Prote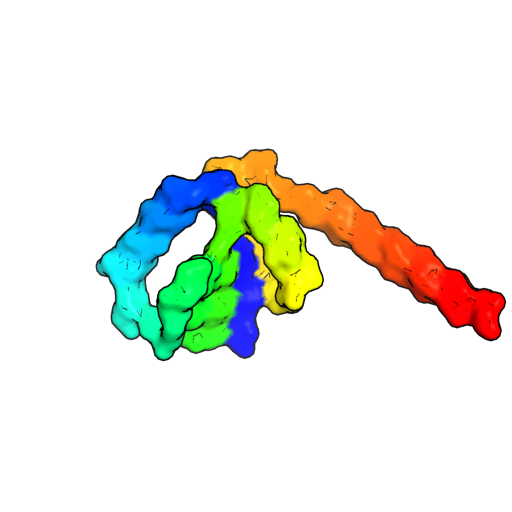in AF-A0AAN2ZU43-F1 (afdb_monomer_lite)

Sequence (99 aa):
MKQFLYIFWDLRELNNFVDKVIKTKGDLITKNYSGWCFELGDEVWHLRPSHSANIFARKIKLDGFLFSVKAKNYSIEGGRYENKFNELKANYLNNKIKE

Foldseek 3Di:
DAEEEEEEQDPVRLVVVVVVCCVPPVVQQPDDPPPAWGDGPPYIYGYYYLVVSVVVPVVDDHPYYHYDPNCVVCVDCVVVVVVVVVVVVVVVVVVVVVD

Organism: Listeria monocytogenes (NCBI:txid1639)

pLDDT: mean 71.61, std 14.1, range [39.84, 89.0]

Structure (mmCIF, N/CA/C/O backbone):
data_AF-A0AAN2ZU43-F1
#
_entry.id   AF-A0AAN2ZU43-F1
#
loop_
_atom_site.group_PDB
_atom_site.id
_atom_site.type_symbol
_atom_site.label_atom_id
_atom_site.label_alt_id
_atom_site.label_comp_id
_atom_site.label_asym_id
_atom_site.label_entity_id
_atom_site.label_seq_id
_atom_site.pdbx_PDB_ins_code
_atom_site.Cartn_x
_atom_site.Cartn_y
_atom_site.Cartn_z
_atom_site.occupancy
_atom_site.B_iso_or_equiv
_atom_site.auth_seq_id
_atom_site.auth_comp_id
_atom_site.auth_asym_id
_atom_site.auth_atom_id
_atom_site.pdbx_PDB_model_num
ATOM 1 N N . MET A 1 1 ? -9.625 -11.185 5.689 1.00 79.31 1 MET A N 1
ATOM 2 C CA . MET A 1 1 ? -9.034 -9.837 5.687 1.00 79.31 1 MET A CA 1
ATOM 3 C C . MET A 1 1 ? -8.250 -9.693 4.396 1.00 79.31 1 MET A C 1
ATOM 5 O O . MET A 1 1 ? -7.333 -10.485 4.186 1.00 79.31 1 MET A O 1
ATOM 9 N N . LYS A 1 2 ? -8.701 -8.816 3.494 1.00 85.12 2 LYS A N 1
ATOM 10 C CA . LYS A 1 2 ? -8.120 -8.674 2.149 1.00 85.12 2 LYS A CA 1
ATOM 11 C C . LYS A 1 2 ? -6.788 -7.939 2.226 1.00 85.12 2 LYS A C 1
ATOM 13 O O . LYS A 1 2 ? -6.642 -7.035 3.040 1.00 85.12 2 LYS A O 1
ATOM 18 N N . GLN A 1 3 ? -5.827 -8.308 1.391 1.00 84.69 3 GLN A N 1
ATOM 19 C CA . GLN A 1 3 ? -4.491 -7.727 1.371 1.00 84.69 3 GLN A CA 1
ATOM 20 C C . GLN A 1 3 ? -4.203 -7.061 0.033 1.00 84.69 3 GLN A C 1
ATOM 22 O O . GLN A 1 3 ? -4.161 -7.712 -1.010 1.00 84.69 3 GLN A O 1
ATOM 27 N N . PHE A 1 4 ? -3.925 -5.766 0.073 1.00 84.19 4 PHE A N 1
ATOM 28 C CA . PHE A 1 4 ? -3.586 -4.978 -1.100 1.00 84.19 4 PHE A CA 1
ATOM 29 C C . PHE A 1 4 ? -2.162 -4.451 -0.999 1.00 84.19 4 PHE A C 1
ATOM 31 O O . PHE A 1 4 ? -1.703 -4.070 0.077 1.00 84.19 4 PHE A O 1
ATOM 38 N N . LEU A 1 5 ? -1.465 -4.399 -2.131 1.00 85.94 5 LEU A N 1
ATOM 39 C CA . LEU A 1 5 ? -0.176 -3.722 -2.242 1.00 85.94 5 LEU A CA 1
ATOM 40 C C . LEU A 1 5 ? -0.350 -2.407 -3.002 1.00 85.94 5 LEU A C 1
ATOM 42 O O . LEU A 1 5 ? -0.607 -2.410 -4.204 1.00 85.94 5 LEU A O 1
ATOM 46 N N . TYR A 1 6 ? -0.170 -1.292 -2.302 1.00 87.12 6 TYR A N 1
ATOM 47 C CA . TYR A 1 6 ? -0.067 0.040 -2.879 1.00 87.12 6 TYR A CA 1
ATOM 48 C C . TYR A 1 6 ? 1.375 0.358 -3.257 1.00 87.12 6 TYR A C 1
ATOM 50 O O . TYR A 1 6 ? 2.285 0.301 -2.427 1.00 87.12 6 TYR A O 1
ATOM 58 N N . ILE A 1 7 ? 1.573 0.729 -4.515 1.00 86.00 7 ILE A N 1
ATOM 59 C CA . ILE A 1 7 ? 2.888 0.886 -5.121 1.00 86.00 7 ILE A CA 1
ATOM 60 C C . ILE A 1 7 ? 3.080 2.341 -5.505 1.00 86.00 7 ILE A C 1
ATOM 62 O O . ILE A 1 7 ? 2.294 2.906 -6.266 1.00 86.00 7 ILE A O 1
ATOM 66 N N . PHE A 1 8 ? 4.150 2.924 -4.989 1.00 85.88 8 PHE A N 1
ATOM 67 C CA . PHE A 1 8 ? 4.520 4.317 -5.195 1.00 85.88 8 PHE A CA 1
ATOM 68 C C . PHE A 1 8 ? 5.770 4.407 -6.056 1.00 85.88 8 PHE A C 1
ATOM 70 O O . PHE A 1 8 ? 6.567 3.473 -6.119 1.00 85.88 8 PHE A O 1
ATOM 77 N N . TRP A 1 9 ? 5.963 5.535 -6.723 1.00 83.31 9 TRP A N 1
ATOM 78 C CA . TRP A 1 9 ? 7.159 5.789 -7.510 1.00 83.31 9 TRP A CA 1
ATOM 79 C C . TRP A 1 9 ? 8.412 5.743 -6.631 1.00 83.31 9 TRP A C 1
ATOM 81 O O . TRP A 1 9 ? 9.322 4.945 -6.865 1.00 83.31 9 TRP A O 1
ATOM 91 N N . ASP A 1 10 ? 8.407 6.561 -5.579 1.00 83.62 10 ASP A N 1
ATOM 92 C CA . ASP A 1 10 ? 9.496 6.748 -4.632 1.00 83.62 10 ASP A CA 1
ATOM 93 C C . ASP A 1 10 ? 8.971 6.908 -3.193 1.00 83.62 10 ASP A C 1
ATOM 95 O O . ASP A 1 10 ? 7.767 6.884 -2.920 1.00 83.62 10 ASP A O 1
ATOM 99 N N . LEU A 1 11 ? 9.907 7.066 -2.255 1.00 85.12 11 LEU A N 1
ATOM 100 C CA . LEU A 1 11 ? 9.614 7.313 -0.843 1.00 85.12 11 LEU A CA 1
ATOM 101 C C . LEU A 1 11 ? 8.863 8.628 -0.609 1.00 85.12 11 LEU A C 1
ATOM 103 O O . LEU A 1 11 ? 8.059 8.713 0.313 1.00 85.12 11 LEU A O 1
ATOM 107 N N . ARG A 1 12 ? 9.107 9.655 -1.430 1.00 88.62 12 ARG A N 1
ATOM 108 C CA . ARG A 1 12 ? 8.454 10.959 -1.278 1.00 88.62 12 ARG A CA 1
ATOM 109 C C . ARG A 1 12 ? 6.963 10.843 -1.581 1.00 88.62 12 ARG A C 1
ATOM 111 O O . ARG A 1 12 ? 6.147 11.363 -0.827 1.00 88.62 12 ARG A O 1
ATOM 118 N N . GLU A 1 13 ? 6.599 10.158 -2.658 1.00 87.38 13 GLU A N 1
ATOM 119 C CA . GLU A 1 13 ? 5.205 9.918 -3.022 1.00 87.38 13 GLU A CA 1
ATOM 120 C C . GLU A 1 13 ? 4.497 9.033 -1.990 1.00 87.38 13 GLU A C 1
ATOM 122 O O . GLU A 1 13 ? 3.366 9.342 -1.613 1.00 87.38 13 GLU A O 1
ATOM 127 N N . LEU A 1 14 ? 5.177 7.997 -1.484 1.00 87.38 14 LEU A N 1
ATOM 128 C CA . LEU A 1 14 ? 4.667 7.162 -0.394 1.00 87.38 14 LEU A CA 1
ATOM 129 C C . LEU A 1 14 ? 4.369 8.000 0.854 1.00 87.38 14 LEU A C 1
ATOM 131 O O . LEU A 1 14 ? 3.257 7.940 1.371 1.00 87.38 14 LEU A O 1
ATOM 135 N N . ASN A 1 15 ? 5.327 8.810 1.313 1.00 86.31 15 ASN A N 1
ATOM 136 C CA . ASN A 1 15 ? 5.168 9.628 2.518 1.00 86.31 15 ASN A CA 1
ATOM 137 C C . ASN A 1 15 ? 4.030 10.647 2.364 1.00 86.31 15 ASN A C 1
ATOM 139 O O . ASN A 1 15 ? 3.182 10.757 3.243 1.00 86.31 15 ASN A O 1
ATOM 143 N N . ASN A 1 16 ? 3.937 11.317 1.211 1.00 89.00 16 ASN A N 1
ATOM 144 C CA . ASN A 1 16 ? 2.840 12.247 0.931 1.00 89.00 16 ASN A CA 1
ATOM 145 C C . ASN A 1 16 ? 1.467 11.554 0.955 1.00 89.00 16 ASN A C 1
ATOM 147 O O . ASN A 1 16 ? 0.478 12.135 1.408 1.00 89.00 16 ASN A O 1
ATOM 151 N N . PHE A 1 17 ? 1.385 10.321 0.445 1.00 87.75 17 PHE A N 1
ATOM 152 C CA . PHE A 1 17 ? 0.159 9.532 0.503 1.00 87.75 17 PHE A CA 1
ATOM 153 C C . PHE A 1 17 ? -0.188 9.139 1.939 1.00 87.75 17 PHE A C 1
ATOM 155 O O . PHE A 1 17 ? -1.335 9.313 2.344 1.00 87.75 17 PHE A O 1
ATOM 162 N N . VAL A 1 18 ? 0.792 8.659 2.708 1.00 85.38 18 VAL A N 1
ATOM 163 C CA . VAL A 1 18 ? 0.635 8.321 4.129 1.00 85.38 18 VAL A CA 1
ATOM 164 C C . VAL A 1 18 ? 0.102 9.518 4.912 1.00 85.38 18 VAL A C 1
ATOM 166 O O . VAL A 1 18 ? -0.930 9.393 5.568 1.00 85.38 18 VAL A O 1
ATOM 169 N N . ASP A 1 19 ? 0.719 10.691 4.762 1.00 86.25 19 ASP A N 1
ATOM 170 C CA . ASP A 1 19 ? 0.275 11.926 5.413 1.00 86.25 19 ASP A CA 1
ATOM 171 C C . ASP A 1 19 ? -1.174 12.268 5.057 1.00 86.25 19 ASP A C 1
ATOM 173 O O . ASP A 1 19 ? -1.964 12.661 5.918 1.00 86.25 19 ASP A O 1
ATOM 177 N N . LYS A 1 20 ? -1.553 12.109 3.783 1.00 86.69 20 LYS A N 1
ATOM 178 C CA . LYS A 1 20 ? -2.924 12.354 3.327 1.00 86.69 20 LYS A CA 1
ATOM 179 C C . LYS A 1 20 ? -3.909 11.356 3.933 1.00 86.69 20 LYS A C 1
ATOM 181 O O . LYS A 1 20 ? -4.987 11.770 4.357 1.00 86.69 20 LYS A O 1
ATOM 186 N N . VAL A 1 21 ? -3.570 10.067 3.973 1.00 84.25 21 VAL A N 1
ATOM 187 C CA . VAL A 1 21 ? -4.421 9.026 4.570 1.00 84.25 21 VAL A CA 1
ATOM 188 C C . VAL A 1 21 ? -4.608 9.287 6.058 1.00 84.25 21 VAL A C 1
ATOM 190 O O . VAL A 1 21 ? -5.746 9.311 6.507 1.00 84.25 21 VAL A O 1
ATOM 193 N N . ILE A 1 22 ? -3.541 9.585 6.800 1.00 82.56 22 ILE A N 1
ATOM 194 C CA . ILE A 1 22 ? -3.627 9.901 8.233 1.00 82.56 22 ILE A CA 1
ATOM 195 C C . ILE A 1 22 ? -4.529 11.120 8.465 1.00 82.56 22 ILE A C 1
ATOM 197 O O . ILE A 1 22 ? -5.429 11.069 9.297 1.00 82.56 22 ILE A O 1
ATOM 201 N N . LYS A 1 23 ? -4.359 12.194 7.685 1.00 86.12 23 LYS A N 1
ATOM 202 C CA . LYS A 1 23 ? -5.172 13.416 7.824 1.00 86.12 23 LYS A CA 1
ATOM 203 C C . LYS A 1 23 ? -6.650 13.232 7.475 1.00 86.12 23 LYS A C 1
ATOM 205 O O . LYS A 1 23 ? -7.471 13.994 7.965 1.00 86.12 23 LYS A O 1
ATOM 210 N N . THR A 1 24 ? -6.988 12.292 6.591 1.00 85.62 24 THR A N 1
ATOM 211 C CA . THR A 1 24 ? -8.361 12.145 6.059 1.00 85.62 24 THR A CA 1
ATOM 212 C C . THR A 1 24 ? -9.110 10.927 6.583 1.00 85.62 24 THR A C 1
ATOM 214 O O . THR A 1 24 ? -10.336 10.908 6.547 1.00 85.62 24 THR A O 1
ATOM 217 N N . LYS A 1 25 ? -8.388 9.899 7.025 1.00 78.56 25 LYS A N 1
ATOM 218 C CA . LYS A 1 25 ? -8.913 8.590 7.429 1.00 78.56 25 LYS A CA 1
ATOM 219 C C . LYS A 1 25 ? -8.253 8.070 8.709 1.00 78.56 25 LYS A C 1
ATOM 221 O O . LYS A 1 25 ? -8.335 6.876 8.972 1.00 78.56 25 LYS A O 1
ATOM 226 N N . GLY A 1 26 ? -7.586 8.934 9.480 1.00 75.25 26 GLY A N 1
ATOM 227 C CA . GLY A 1 26 ? -6.865 8.550 10.698 1.00 75.25 26 GLY A CA 1
ATOM 228 C C . GLY A 1 26 ? -7.727 7.752 11.677 1.00 75.25 26 GLY A C 1
ATOM 229 O O . GLY A 1 26 ? -7.278 6.727 12.178 1.00 75.25 26 GLY A O 1
ATOM 230 N N . ASP A 1 27 ? -8.991 8.145 11.832 1.00 78.62 27 ASP A N 1
ATOM 231 C CA . ASP A 1 27 ? -9.958 7.490 12.726 1.00 78.62 27 ASP A CA 1
ATOM 232 C C . ASP A 1 27 ? -10.320 6.052 12.307 1.00 78.62 27 ASP A C 1
ATOM 234 O O . ASP A 1 27 ? -10.864 5.289 13.102 1.00 78.62 27 ASP A O 1
ATOM 238 N N . LEU A 1 28 ? -10.027 5.665 11.059 1.00 75.50 28 LEU A N 1
ATOM 239 C CA . LEU A 1 28 ? -10.300 4.331 10.512 1.00 75.50 28 LEU A CA 1
ATOM 240 C C . LEU A 1 28 ? -9.095 3.384 10.603 1.00 75.50 28 LEU A C 1
ATOM 242 O O . LEU A 1 28 ? -9.220 2.216 10.236 1.00 75.50 28 LEU A O 1
ATOM 246 N N . ILE A 1 29 ? -7.928 3.867 11.044 1.00 76.25 29 ILE A N 1
ATOM 247 C CA . ILE A 1 29 ? -6.713 3.053 11.161 1.00 76.25 29 ILE A CA 1
ATOM 248 C C . ILE A 1 29 ? -6.814 2.222 12.442 1.00 76.25 29 ILE A C 1
ATOM 250 O O . ILE A 1 29 ? -6.663 2.734 13.549 1.00 76.25 29 ILE A O 1
ATOM 254 N N . THR A 1 30 ? -7.081 0.925 12.291 1.00 63.97 30 THR A N 1
ATOM 255 C CA . THR A 1 30 ? -7.435 0.031 13.406 1.00 63.97 30 THR A CA 1
ATOM 256 C C . THR A 1 30 ? -6.227 -0.593 14.099 1.00 63.97 30 THR A C 1
ATOM 258 O O . THR A 1 30 ? -6.345 -1.033 15.245 1.00 63.97 30 THR A O 1
ATOM 261 N N . LYS A 1 31 ? -5.053 -0.636 13.449 1.00 64.19 31 LYS A N 1
ATOM 262 C CA . LYS A 1 31 ? -3.832 -1.178 14.060 1.00 64.19 31 LYS A CA 1
ATOM 263 C C . LYS A 1 3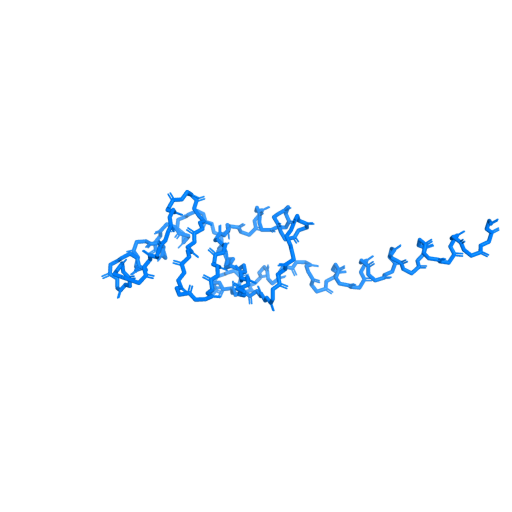1 ? -2.536 -0.757 13.365 1.00 64.19 31 LYS A C 1
ATOM 265 O O . LYS A 1 31 ? -2.491 -0.519 12.163 1.00 64.19 31 LYS A O 1
ATOM 270 N N . ASN A 1 32 ? -1.491 -0.725 14.194 1.00 55.38 32 ASN A N 1
ATOM 271 C CA . ASN A 1 32 ? -0.053 -0.683 13.918 1.00 55.38 32 ASN A CA 1
ATOM 272 C C . ASN A 1 32 ? 0.400 0.045 12.638 1.00 55.38 32 ASN A C 1
ATOM 274 O O . ASN A 1 32 ? 0.570 -0.540 11.570 1.00 55.38 32 ASN A O 1
ATOM 278 N N . TYR A 1 33 ? 0.763 1.315 12.815 1.00 61.16 33 TYR A N 1
ATOM 279 C CA . TYR A 1 33 ? 1.602 2.083 11.900 1.00 61.16 33 TYR A CA 1
ATOM 280 C C . TYR A 1 33 ? 3.065 1.601 11.986 1.00 61.16 33 TYR A C 1
ATOM 282 O O . TYR A 1 33 ? 3.952 2.308 12.458 1.00 61.16 33 TYR A O 1
ATOM 290 N N . SER A 1 34 ? 3.350 0.366 11.568 1.00 57.53 34 SER A N 1
ATOM 291 C CA . SER A 1 34 ? 4.736 -0.093 11.426 1.00 57.53 34 SER A CA 1
ATOM 292 C C . SER A 1 34 ? 5.197 0.182 10.003 1.00 57.53 34 SER A C 1
ATOM 294 O O . SER A 1 34 ? 5.077 -0.678 9.131 1.00 57.53 34 SER A O 1
ATOM 296 N N . GLY A 1 35 ? 5.659 1.414 9.771 1.00 59.78 35 GLY A N 1
ATOM 297 C CA . GLY A 1 35 ? 6.448 1.799 8.603 1.00 59.78 35 GLY A CA 1
ATOM 298 C C . GLY A 1 35 ? 5.987 1.146 7.304 1.00 59.78 35 GLY A C 1
ATOM 299 O O . GLY A 1 35 ? 6.732 0.350 6.738 1.00 59.78 35 GLY A O 1
ATOM 300 N N . TRP A 1 36 ? 4.798 1.549 6.832 1.00 74.00 36 TRP A N 1
ATOM 301 C CA . TRP A 1 36 ? 4.247 1.268 5.496 1.00 74.00 36 TRP A CA 1
ATOM 302 C C . TRP A 1 36 ? 3.255 0.084 5.422 1.00 74.00 36 TRP A C 1
ATOM 304 O O . TRP A 1 36 ? 3.247 -0.677 4.450 1.00 74.00 36 TRP A O 1
ATOM 314 N N . CYS A 1 37 ? 2.408 -0.059 6.441 1.00 83.31 37 CYS A N 1
ATOM 315 C CA . CYS A 1 37 ? 1.224 -0.920 6.449 1.00 83.31 37 CYS A CA 1
ATOM 316 C C . CYS A 1 37 ? 0.062 -0.164 7.116 1.00 83.31 37 CYS A C 1
ATOM 318 O O . CYS A 1 37 ? 0.292 0.520 8.115 1.00 83.31 37 CYS A O 1
ATOM 320 N N . PHE A 1 38 ? -1.153 -0.278 6.579 1.00 84.56 38 PHE A N 1
ATOM 321 C CA . PHE A 1 38 ? -2.380 0.186 7.225 1.00 84.56 38 PHE A CA 1
ATOM 322 C C . PHE A 1 38 ? -3.367 -0.968 7.364 1.00 84.56 38 PHE A C 1
ATOM 324 O O . PHE A 1 38 ? -3.694 -1.612 6.371 1.00 84.56 38 PHE A O 1
ATOM 331 N N . GLU A 1 39 ? -3.883 -1.187 8.568 1.00 86.25 39 GLU A N 1
ATOM 332 C CA . GLU A 1 39 ? -5.103 -1.970 8.770 1.00 86.25 39 GLU A CA 1
ATOM 333 C C . GLU A 1 39 ? -6.291 -0.997 8.771 1.00 86.25 39 GLU A C 1
ATOM 335 O O . GLU A 1 39 ? -6.333 -0.059 9.571 1.00 86.25 39 GLU A O 1
ATOM 340 N N . LEU A 1 40 ? -7.214 -1.174 7.824 1.00 79.62 40 LEU A N 1
ATOM 341 C CA . LEU A 1 40 ? -8.387 -0.325 7.607 1.00 79.62 40 LEU A CA 1
ATOM 342 C C . LEU A 1 40 ? -9.627 -1.220 7.545 1.00 79.62 40 LEU A C 1
ATOM 344 O O . LEU A 1 40 ? -9.940 -1.787 6.499 1.00 79.62 40 LEU A O 1
ATOM 348 N N . GLY A 1 41 ? -10.334 -1.369 8.667 1.00 81.31 41 GLY A N 1
ATOM 349 C CA . GLY A 1 41 ? -11.493 -2.265 8.739 1.00 81.31 41 GLY A CA 1
ATOM 350 C C . GLY A 1 41 ? -11.113 -3.728 8.466 1.00 81.31 41 GLY A C 1
ATOM 351 O O . GLY A 1 41 ? -10.392 -4.329 9.259 1.00 81.31 41 GLY A O 1
ATOM 352 N N . ASP A 1 42 ? -11.609 -4.305 7.364 1.00 84.69 42 ASP A N 1
ATOM 353 C CA . ASP A 1 42 ? -11.339 -5.681 6.913 1.00 84.69 42 ASP A CA 1
ATOM 354 C C . ASP A 1 42 ? -10.254 -5.786 5.819 1.00 84.69 42 ASP A C 1
ATOM 356 O O . ASP A 1 42 ? -10.041 -6.866 5.243 1.00 84.69 42 ASP A O 1
ATOM 360 N N . GLU A 1 43 ? -9.539 -4.689 5.562 1.00 86.31 43 GLU A N 1
ATOM 361 C CA . GLU A 1 43 ? -8.455 -4.596 4.587 1.00 86.31 43 GLU A CA 1
ATOM 362 C C . GLU A 1 43 ? -7.100 -4.296 5.241 1.00 86.31 43 GLU A C 1
ATOM 364 O O . 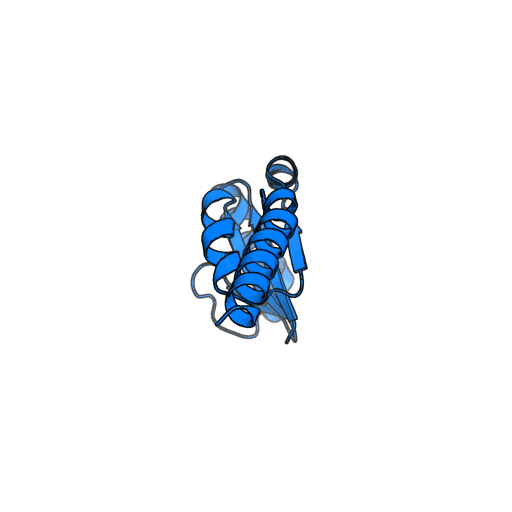GLU A 1 43 ? -6.989 -3.554 6.217 1.00 86.31 43 GLU A O 1
ATOM 369 N N . VAL A 1 44 ? -6.041 -4.843 4.644 1.00 86.69 44 VAL A N 1
ATOM 370 C CA . VAL A 1 44 ? -4.641 -4.547 4.960 1.00 86.69 44 VAL A CA 1
ATOM 371 C C . VAL A 1 44 ? -3.993 -3.955 3.722 1.00 86.69 44 VAL A C 1
ATOM 373 O O . VAL A 1 44 ? -3.921 -4.598 2.672 1.00 86.69 44 VAL A O 1
ATOM 376 N N . TRP A 1 45 ? -3.513 -2.726 3.834 1.00 88.56 45 TRP A N 1
ATOM 377 C CA . TRP A 1 45 ? -2.817 -2.027 2.767 1.00 88.56 45 TRP A CA 1
ATOM 378 C C . TRP A 1 45 ? -1.329 -1.998 3.063 1.00 88.56 45 TRP A C 1
ATOM 380 O O . TRP A 1 45 ? -0.853 -1.262 3.925 1.00 88.56 45 TRP A O 1
ATOM 390 N N . HIS A 1 46 ? -0.572 -2.757 2.290 1.00 87.12 46 HIS A N 1
ATOM 391 C CA . HIS A 1 46 ? 0.878 -2.704 2.294 1.00 87.12 46 HIS A CA 1
ATOM 392 C C . HIS A 1 46 ? 1.330 -1.600 1.352 1.00 87.12 46 HIS A C 1
ATOM 394 O O . HIS A 1 46 ? 0.964 -1.602 0.184 1.00 87.12 46 HIS A O 1
ATOM 400 N N . LEU A 1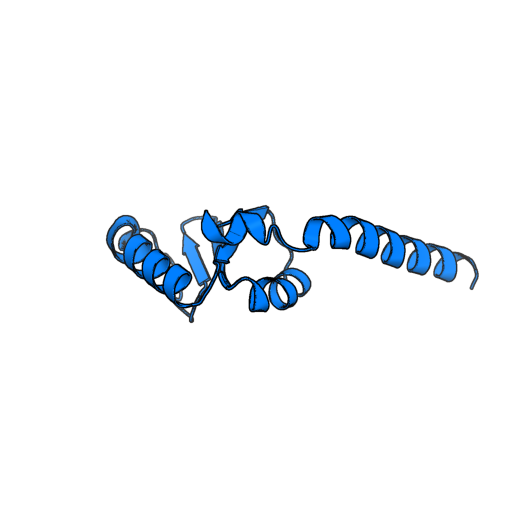 47 ? 2.128 -0.652 1.826 1.00 87.69 47 LEU A N 1
ATOM 401 C CA . LEU A 1 47 ? 2.589 0.480 1.022 1.00 87.69 47 LEU A CA 1
ATOM 402 C C . LEU A 1 47 ? 4.061 0.262 0.676 1.00 87.69 47 LEU A C 1
ATOM 404 O O . LEU A 1 47 ? 4.869 -0.005 1.562 1.00 87.69 47 LEU A O 1
ATOM 408 N N . ARG A 1 48 ? 4.461 0.336 -0.592 1.00 85.62 48 ARG A N 1
ATOM 409 C CA . ARG A 1 48 ? 5.865 0.144 -0.989 1.00 85.62 48 ARG A CA 1
ATOM 410 C C . ARG A 1 48 ? 6.236 1.062 -2.158 1.00 85.62 48 ARG A C 1
ATOM 412 O O . ARG A 1 48 ? 5.435 1.229 -3.071 1.00 85.62 48 ARG A O 1
ATOM 419 N N . PRO A 1 49 ? 7.451 1.628 -2.195 1.00 84.06 49 PRO A N 1
ATOM 420 C CA . PRO A 1 49 ? 7.995 2.196 -3.415 1.00 84.06 49 PRO A CA 1
ATOM 421 C C . PRO A 1 49 ? 8.310 1.073 -4.418 1.00 84.06 49 PRO A C 1
ATOM 423 O O . PRO A 1 49 ? 8.592 -0.065 -4.030 1.00 84.06 49 PRO A O 1
ATOM 426 N N . SER A 1 50 ? 8.285 1.405 -5.704 1.00 78.69 50 SER A N 1
ATOM 427 C CA . SER A 1 50 ? 8.366 0.495 -6.855 1.00 78.69 50 SER A CA 1
ATOM 428 C C . SER A 1 50 ? 9.498 -0.534 -6.750 1.00 78.69 50 SER A C 1
ATOM 430 O O . SER A 1 50 ? 9.262 -1.735 -6.868 1.00 78.69 50 SER A O 1
ATOM 432 N N . HIS A 1 51 ? 10.711 -0.091 -6.420 1.00 73.69 51 HIS A N 1
ATOM 433 C CA . HIS A 1 51 ? 11.888 -0.954 -6.278 1.00 73.69 51 HIS A CA 1
ATOM 434 C C . HIS A 1 51 ? 11.775 -1.980 -5.131 1.00 73.69 51 HIS A C 1
ATOM 436 O O . HIS A 1 51 ? 12.353 -3.062 -5.207 1.00 73.69 51 HIS A O 1
ATOM 442 N N . SER A 1 52 ? 11.012 -1.673 -4.077 1.00 71.88 52 SER A N 1
ATOM 443 C CA . SER A 1 52 ? 10.819 -2.550 -2.911 1.00 71.88 52 SER A CA 1
ATOM 444 C C . SER A 1 52 ? 9.549 -3.407 -3.007 1.00 71.88 52 SER A C 1
ATOM 446 O O . SER A 1 52 ? 9.408 -4.396 -2.283 1.00 71.88 52 SER A O 1
ATOM 448 N N . ALA A 1 53 ? 8.622 -3.057 -3.904 1.00 72.75 53 ALA A N 1
ATOM 449 C CA . ALA A 1 53 ? 7.351 -3.754 -4.085 1.00 72.75 53 ALA A CA 1
ATOM 450 C C . ALA A 1 53 ? 7.540 -5.201 -4.572 1.00 72.75 53 ALA A C 1
ATOM 452 O O . ALA A 1 53 ? 6.856 -6.105 -4.096 1.00 72.75 53 ALA A O 1
ATOM 453 N N . ASN A 1 54 ? 8.524 -5.440 -5.444 1.00 66.00 54 ASN A N 1
ATOM 454 C CA . ASN A 1 54 ? 8.802 -6.761 -6.021 1.00 66.00 54 ASN A CA 1
ATOM 455 C C . ASN A 1 54 ? 9.205 -7.807 -4.972 1.00 66.00 54 ASN A C 1
ATOM 457 O O . ASN A 1 54 ? 8.717 -8.936 -4.989 1.00 66.00 54 ASN A O 1
ATOM 461 N N . ILE A 1 55 ? 10.096 -7.440 -4.047 1.00 68.31 55 ILE A N 1
ATOM 462 C CA . ILE A 1 55 ? 10.560 -8.336 -2.975 1.00 68.31 55 ILE A CA 1
ATOM 463 C C . ILE A 1 55 ? 9.402 -8.659 -2.030 1.00 68.31 55 ILE A C 1
ATOM 465 O O . ILE A 1 55 ? 9.283 -9.777 -1.533 1.00 68.31 55 ILE A O 1
ATOM 469 N N . PHE A 1 56 ? 8.548 -7.670 -1.791 1.00 72.94 56 PHE A N 1
ATOM 470 C CA . PHE A 1 56 ? 7.432 -7.778 -0.874 1.00 72.94 56 PHE A CA 1
ATOM 471 C C . PHE A 1 56 ? 6.298 -8.649 -1.426 1.00 72.94 56 PHE A C 1
ATOM 473 O O . PHE A 1 56 ? 5.849 -9.566 -0.741 1.00 72.94 56 PHE A O 1
ATOM 480 N N . ALA A 1 57 ? 5.901 -8.435 -2.684 1.00 70.75 57 ALA A N 1
ATOM 481 C CA . ALA A 1 57 ? 4.841 -9.197 -3.345 1.00 70.75 57 ALA A CA 1
ATOM 482 C C . ALA A 1 57 ? 5.137 -10.706 -3.406 1.00 70.75 57 ALA A C 1
ATOM 484 O O . ALA A 1 57 ? 4.224 -11.517 -3.368 1.00 70.75 57 ALA A O 1
ATOM 485 N N . ARG A 1 58 ? 6.416 -11.105 -3.439 1.00 67.19 58 ARG A N 1
ATOM 486 C CA . ARG A 1 58 ? 6.818 -12.523 -3.400 1.00 67.19 58 ARG A CA 1
ATOM 487 C C . ARG A 1 58 ? 6.610 -13.194 -2.045 1.00 67.19 58 ARG A C 1
ATOM 489 O O . ARG A 1 58 ? 6.553 -14.416 -1.984 1.00 67.19 58 ARG A O 1
ATOM 496 N N . LYS A 1 59 ? 6.572 -12.417 -0.962 1.00 72.19 59 LYS A N 1
ATOM 497 C CA . LYS A 1 59 ? 6.503 -12.934 0.412 1.00 72.19 59 LYS A CA 1
ATOM 498 C C . LYS A 1 59 ? 5.074 -13.046 0.934 1.00 72.19 59 LYS A C 1
ATOM 500 O O . LYS A 1 59 ? 4.866 -13.698 1.951 1.00 72.19 59 LYS A O 1
ATOM 505 N N . ILE A 1 60 ? 4.109 -12.403 0.276 1.00 71.44 60 ILE A N 1
ATOM 506 C CA . ILE A 1 60 ? 2.742 -12.262 0.779 1.00 71.44 60 ILE A CA 1
ATOM 507 C C . ILE A 1 60 ? 1.741 -12.643 -0.304 1.00 71.44 60 ILE A C 1
ATOM 509 O O . ILE A 1 60 ? 1.900 -12.299 -1.471 1.00 71.44 60 ILE A O 1
ATOM 513 N N . LYS A 1 61 ? 0.678 -13.338 0.104 1.00 76.75 61 LYS A N 1
ATOM 514 C CA . LYS A 1 61 ? -0.482 -13.585 -0.747 1.00 76.75 61 LYS A CA 1
ATOM 515 C C . LYS A 1 61 ? -1.337 -12.317 -0.791 1.00 76.75 61 LYS A C 1
ATOM 517 O O . LYS A 1 61 ? -1.906 -11.932 0.226 1.00 76.75 61 LYS A O 1
ATOM 522 N N . LEU A 1 62 ? -1.379 -11.675 -1.952 1.00 78.88 62 LEU A N 1
ATOM 523 C CA . LEU A 1 62 ? -2.11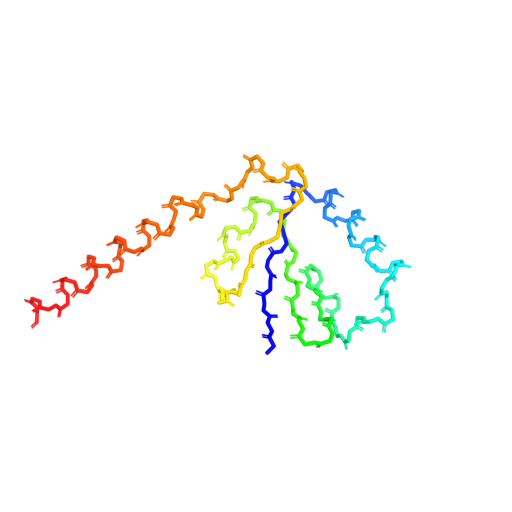6 -10.434 -2.179 1.00 78.88 62 LEU A CA 1
ATOM 524 C C . LEU A 1 62 ? -3.427 -10.725 -2.913 1.00 78.88 62 LEU A C 1
ATOM 526 O O . LEU A 1 62 ? -3.457 -11.554 -3.820 1.00 78.88 62 LEU A O 1
ATOM 530 N N . ASP A 1 63 ? -4.483 -10.012 -2.536 1.00 82.06 63 ASP A N 1
ATOM 531 C CA . ASP A 1 63 ? -5.767 -9.980 -3.239 1.00 82.06 63 ASP A CA 1
ATOM 532 C C . ASP A 1 63 ? -5.742 -8.981 -4.407 1.00 82.06 63 ASP A C 1
ATOM 534 O O . ASP A 1 63 ? -6.519 -9.111 -5.351 1.00 82.06 63 ASP A O 1
ATOM 538 N N . GLY A 1 64 ? -4.836 -7.994 -4.381 1.00 77.06 64 GLY A N 1
ATOM 539 C CA . GLY A 1 64 ? -4.677 -7.057 -5.489 1.00 77.06 64 GLY A CA 1
ATOM 540 C C . GLY A 1 64 ? -3.526 -6.061 -5.355 1.00 77.06 64 GLY A C 1
ATOM 541 O O . GLY A 1 64 ? -2.871 -5.942 -4.316 1.00 77.06 64 GLY A O 1
ATOM 542 N N . PHE A 1 65 ? -3.313 -5.312 -6.438 1.00 80.31 65 PHE A N 1
ATOM 543 C CA . PHE A 1 65 ? -2.294 -4.270 -6.556 1.00 80.31 65 PHE A CA 1
ATOM 544 C C . PHE A 1 65 ? -2.936 -2.929 -6.905 1.00 80.31 65 PHE A C 1
ATOM 546 O O . PHE A 1 65 ? -3.828 -2.854 -7.749 1.00 80.31 65 PHE A O 1
ATOM 553 N N . LEU A 1 66 ? -2.453 -1.859 -6.280 1.00 77.19 66 LEU A N 1
ATOM 554 C CA . LEU A 1 66 ? -2.933 -0.496 -6.471 1.00 77.19 66 LEU A CA 1
ATOM 555 C C . LEU A 1 66 ? -1.728 0.405 -6.733 1.00 77.19 66 LEU A C 1
ATOM 557 O O . LEU A 1 66 ? -0.734 0.359 -6.021 1.00 77.19 66 LEU A O 1
ATOM 561 N N . PHE A 1 67 ? -1.782 1.211 -7.786 1.00 78.75 67 PHE A N 1
ATOM 562 C CA . PHE A 1 67 ? -0.624 1.970 -8.259 1.00 78.75 67 PHE A CA 1
ATOM 563 C C . PHE A 1 67 ? -0.861 3.464 -8.096 1.00 78.75 67 PHE A C 1
ATOM 565 O O . PHE A 1 67 ? -1.930 3.972 -8.450 1.00 78.75 67 PHE A O 1
ATOM 572 N N . SER A 1 68 ? 0.157 4.188 -7.636 1.00 77.00 68 SER A N 1
ATOM 573 C CA . SER A 1 68 ? 0.186 5.635 -7.796 1.00 77.00 68 SER A CA 1
ATOM 574 C C . SER A 1 68 ? 0.200 5.999 -9.282 1.00 77.00 68 SER A C 1
ATOM 576 O O . SER A 1 68 ? 0.630 5.217 -10.134 1.00 77.00 68 SER A O 1
ATOM 578 N N . VAL A 1 69 ? -0.261 7.207 -9.615 1.00 76.06 69 VAL A N 1
ATOM 579 C CA . VAL A 1 69 ? -0.293 7.682 -11.009 1.00 76.06 69 VAL A CA 1
ATOM 580 C C . VAL A 1 69 ? 1.099 7.613 -11.639 1.00 76.06 69 VAL A C 1
ATOM 582 O O . VAL A 1 69 ? 1.228 7.182 -12.781 1.00 76.06 69 VAL A O 1
ATOM 585 N N . LYS A 1 70 ? 2.143 7.965 -10.879 1.00 74.38 70 LYS A N 1
ATOM 586 C CA . LYS A 1 70 ? 3.536 7.909 -11.337 1.00 74.38 70 LYS A CA 1
ATOM 587 C C . LYS A 1 70 ? 4.061 6.474 -11.430 1.00 74.38 70 LYS A C 1
ATOM 589 O O . LYS A 1 70 ? 4.808 6.158 -12.353 1.00 74.38 70 LYS A O 1
ATOM 594 N N . ALA A 1 71 ? 3.639 5.590 -10.526 1.00 67.56 71 ALA A N 1
ATOM 595 C CA . ALA A 1 71 ? 4.029 4.183 -10.524 1.00 67.56 71 ALA A CA 1
ATOM 596 C C . ALA A 1 71 ? 3.366 3.349 -11.632 1.00 67.56 71 ALA A C 1
ATOM 598 O O . ALA A 1 71 ? 3.866 2.270 -11.931 1.00 67.56 71 ALA A O 1
ATOM 599 N N . LYS A 1 72 ? 2.290 3.820 -12.282 1.00 66.88 72 LYS A N 1
ATOM 600 C CA . LYS A 1 72 ? 1.656 3.105 -13.411 1.00 66.88 72 LYS A CA 1
ATOM 601 C C . LYS A 1 72 ? 2.622 2.826 -14.567 1.00 66.88 72 LYS A C 1
ATOM 603 O O . LYS A 1 72 ? 2.513 1.787 -15.210 1.00 66.88 72 LYS A O 1
ATOM 608 N N . ASN A 1 73 ? 3.608 3.692 -14.791 1.00 57.97 73 ASN A N 1
ATOM 609 C CA . ASN A 1 73 ? 4.652 3.463 -15.802 1.00 57.97 73 ASN A CA 1
ATOM 610 C C . ASN A 1 73 ? 5.610 2.320 -15.425 1.00 57.97 73 ASN A C 1
ATOM 612 O O . ASN A 1 73 ? 6.299 1.776 -16.278 1.00 57.97 73 ASN A O 1
ATOM 616 N N . TYR A 1 74 ? 5.621 1.955 -14.145 1.00 53.34 74 TYR A N 1
ATOM 617 C CA . TYR A 1 74 ? 6.348 0.839 -13.554 1.00 53.34 74 TYR A CA 1
ATOM 618 C C . TYR A 1 74 ? 5.356 -0.238 -13.146 1.00 53.34 74 TYR A C 1
ATOM 620 O O . TYR A 1 74 ? 5.621 -0.933 -12.165 1.00 53.34 74 TYR A O 1
ATOM 628 N N . SER A 1 75 ? 4.212 -0.332 -13.857 1.00 53.91 75 SER A N 1
ATOM 629 C CA . SER A 1 75 ? 3.275 -1.457 -13.776 1.00 53.91 75 SER A CA 1
ATOM 630 C C . SER A 1 75 ? 4.135 -2.683 -13.594 1.00 53.91 75 SER A C 1
ATOM 632 O O . SER A 1 75 ? 4.906 -2.997 -14.505 1.00 53.91 75 SER A O 1
ATOM 634 N N . ILE A 1 76 ? 4.141 -3.200 -12.357 1.00 54.03 76 ILE A N 1
ATOM 635 C CA . ILE A 1 76 ? 5.218 -4.050 -11.854 1.00 54.03 76 ILE A CA 1
ATOM 636 C C . ILE A 1 76 ? 5.488 -5.063 -12.951 1.00 54.03 76 ILE A C 1
ATOM 638 O O . ILE A 1 76 ? 4.544 -5.596 -13.543 1.00 54.03 76 ILE A O 1
ATOM 642 N N . GLU A 1 77 ? 6.757 -5.361 -13.212 1.00 49.50 77 GLU A N 1
ATOM 643 C CA . GLU A 1 77 ? 7.164 -6.496 -14.043 1.00 49.50 77 GLU A CA 1
ATOM 644 C C . GLU A 1 77 ? 6.402 -7.803 -13.700 1.00 49.50 77 GLU A C 1
ATOM 646 O O . GLU A 1 77 ? 6.554 -8.793 -14.391 1.00 49.50 77 GLU A O 1
ATOM 651 N N . GLY A 1 78 ? 5.572 -7.825 -12.654 1.00 43.53 78 GLY A N 1
ATOM 652 C CA . GLY A 1 78 ? 4.363 -8.621 -12.416 1.00 43.53 78 GLY A CA 1
ATOM 653 C C . GLY A 1 78 ? 3.567 -9.085 -13.636 1.00 43.53 78 GLY A C 1
ATOM 654 O O . GLY A 1 78 ? 3.248 -10.264 -13.674 1.00 43.53 78 GLY A O 1
ATOM 655 N N . GLY A 1 79 ? 3.334 -8.265 -14.669 1.00 45.84 79 GLY A N 1
ATOM 656 C CA . GLY A 1 79 ? 2.729 -8.783 -15.913 1.00 45.84 79 GLY A CA 1
ATOM 657 C C . GLY A 1 79 ? 3.630 -9.804 -16.636 1.00 45.84 79 GLY A C 1
ATOM 658 O O . GLY A 1 79 ? 3.164 -10.791 -17.198 1.00 45.84 79 GLY A O 1
ATOM 659 N N . ARG A 1 80 ? 4.956 -9.616 -16.567 1.00 45.31 80 ARG A N 1
ATOM 660 C CA . ARG A 1 80 ? 5.960 -10.592 -17.033 1.00 45.31 80 ARG A CA 1
ATOM 661 C C . ARG A 1 80 ? 6.181 -11.731 -16.029 1.00 45.31 80 ARG A C 1
ATOM 663 O O . ARG A 1 80 ? 6.526 -12.836 -16.441 1.00 45.31 80 ARG A O 1
ATOM 670 N N . TYR A 1 81 ? 5.999 -11.487 -14.732 1.00 49.72 81 TYR A N 1
ATOM 671 C CA . TYR A 1 81 ? 6.234 -12.465 -13.670 1.00 49.72 81 TYR A CA 1
ATOM 672 C C . TYR A 1 81 ? 5.088 -13.447 -13.478 1.00 49.72 81 TYR A C 1
ATOM 674 O O . TYR A 1 81 ? 5.381 -14.570 -13.106 1.00 49.72 81 TYR A O 1
ATOM 682 N N . GLU A 1 82 ? 3.830 -13.094 -13.735 1.00 51.44 82 GLU A N 1
ATOM 683 C CA . GLU A 1 82 ? 2.725 -14.060 -13.679 1.00 51.44 82 GLU A CA 1
ATOM 684 C C . GLU A 1 82 ? 2.948 -15.177 -14.711 1.00 51.44 82 GLU A C 1
ATOM 686 O O . GLU A 1 82 ? 2.905 -16.359 -14.376 1.00 51.44 82 GLU A O 1
ATOM 691 N N . ASN A 1 83 ? 3.369 -14.803 -15.925 1.00 53.47 83 ASN A N 1
ATOM 692 C CA . ASN A 1 83 ? 3.792 -15.744 -16.964 1.00 53.47 83 ASN A CA 1
ATOM 693 C C . ASN A 1 83 ? 5.040 -16.540 -16.557 1.00 53.47 83 ASN A C 1
ATOM 695 O O . ASN A 1 83 ? 5.028 -17.764 -16.633 1.00 53.47 83 ASN A O 1
ATOM 699 N N . LYS A 1 84 ? 6.091 -15.878 -16.054 1.00 53.50 84 LYS A N 1
ATOM 700 C CA . LYS A 1 84 ? 7.338 -16.554 -15.652 1.00 53.50 84 LYS A CA 1
ATOM 701 C C . LYS A 1 84 ? 7.174 -17.439 -14.409 1.00 53.50 84 LYS A C 1
ATOM 703 O O . LYS A 1 84 ? 7.841 -18.457 -14.279 1.00 53.50 84 LYS A O 1
ATOM 708 N N . PHE A 1 85 ? 6.284 -17.078 -13.492 1.00 52.88 85 PHE A N 1
ATOM 709 C CA . PHE A 1 85 ? 5.935 -17.864 -12.311 1.00 52.88 85 PHE A CA 1
ATOM 710 C C . PHE A 1 85 ? 5.080 -19.069 -12.694 1.00 52.88 85 PHE A C 1
ATOM 712 O O . PHE A 1 85 ? 5.367 -20.168 -12.231 1.00 52.88 85 PHE A O 1
ATOM 719 N N . ASN A 1 86 ? 4.087 -18.896 -13.573 1.00 57.91 86 ASN A N 1
ATOM 720 C CA . ASN A 1 86 ? 3.320 -20.011 -14.128 1.00 57.91 86 ASN A CA 1
ATOM 721 C C . ASN A 1 86 ? 4.222 -20.971 -14.917 1.00 57.91 86 ASN A C 1
ATOM 723 O O . ASN A 1 86 ? 4.099 -22.180 -14.746 1.00 57.91 86 ASN A O 1
ATOM 727 N N . GLU A 1 87 ? 5.177 -20.456 -15.693 1.00 60.69 87 GLU A N 1
ATOM 728 C CA . GLU A 1 87 ? 6.181 -21.244 -16.418 1.00 60.69 87 GLU A CA 1
ATOM 729 C C . GLU A 1 87 ? 7.102 -22.022 -15.463 1.00 60.69 87 GLU A C 1
ATOM 731 O O . GLU A 1 87 ? 7.253 -23.236 -15.593 1.00 60.69 87 GLU A O 1
ATOM 736 N N . LEU A 1 88 ? 7.671 -21.363 -14.447 1.00 53.44 88 LEU A N 1
ATOM 737 C CA . LEU A 1 88 ? 8.523 -22.016 -13.446 1.00 53.44 88 LEU A CA 1
ATOM 738 C C . LEU A 1 88 ? 7.747 -23.038 -12.601 1.00 53.44 88 LEU A C 1
ATOM 740 O O . LEU A 1 88 ? 8.273 -24.106 -12.291 1.00 53.44 88 LEU A O 1
ATOM 744 N N . LYS A 1 89 ? 6.485 -22.751 -12.265 1.00 57.88 89 LYS A N 1
ATOM 745 C CA . LYS A 1 89 ? 5.583 -23.667 -11.556 1.00 57.88 89 LYS A CA 1
ATOM 746 C C . LYS A 1 89 ? 5.219 -24.877 -12.418 1.00 57.88 89 LYS A C 1
ATOM 748 O O . LYS A 1 89 ? 5.246 -25.995 -11.911 1.00 57.88 89 LYS A O 1
ATOM 753 N N . ALA A 1 90 ? 4.920 -24.680 -13.702 1.00 62.25 90 ALA A N 1
ATOM 754 C CA . ALA A 1 90 ? 4.652 -25.763 -14.647 1.00 62.25 90 ALA A CA 1
ATOM 755 C C . ALA A 1 90 ? 5.890 -26.648 -14.853 1.00 62.25 90 ALA A C 1
ATOM 757 O O . ALA A 1 90 ? 5.785 -27.868 -14.778 1.00 62.25 90 ALA A O 1
ATOM 758 N N . ASN A 1 91 ? 7.075 -26.053 -15.017 1.00 57.78 91 ASN A N 1
ATOM 759 C CA . ASN A 1 91 ? 8.334 -26.791 -15.131 1.00 57.78 91 ASN A CA 1
ATOM 760 C C . ASN A 1 91 ? 8.669 -27.578 -13.859 1.00 57.78 91 ASN A C 1
ATOM 762 O O . ASN A 1 91 ? 9.123 -28.716 -13.945 1.00 57.78 91 ASN A O 1
ATOM 766 N N . TYR A 1 92 ? 8.416 -27.014 -12.678 1.00 48.22 92 TYR A N 1
ATOM 767 C CA . TYR A 1 92 ? 8.582 -27.732 -11.415 1.00 48.22 92 TYR A CA 1
ATOM 768 C C . TYR A 1 92 ? 7.624 -28.930 -11.305 1.00 48.22 92 TYR A C 1
ATOM 770 O O . TYR A 1 92 ? 8.056 -30.030 -10.972 1.00 48.22 92 TYR A O 1
ATOM 778 N N . LEU A 1 93 ? 6.341 -28.749 -11.636 1.00 55.59 93 LEU A N 1
ATOM 779 C CA . LEU A 1 93 ? 5.347 -29.830 -11.612 1.00 55.59 93 LEU A CA 1
ATOM 780 C C . LEU A 1 93 ? 5.650 -30.925 -12.646 1.00 55.59 93 LEU A C 1
ATOM 782 O O . LEU A 1 93 ? 5.555 -32.103 -12.321 1.00 55.59 93 LEU A O 1
ATOM 786 N N . ASN A 1 94 ? 6.081 -30.555 -13.854 1.00 60.62 94 ASN A N 1
ATOM 787 C CA . ASN A 1 94 ? 6.434 -31.506 -14.912 1.00 60.62 94 ASN A CA 1
ATOM 788 C C . ASN A 1 94 ? 7.686 -32.331 -14.589 1.00 60.62 94 ASN A C 1
ATOM 790 O O . ASN A 1 94 ? 7.763 -33.491 -14.988 1.00 60.62 94 ASN A O 1
ATOM 794 N N . ASN A 1 95 ? 8.655 -31.761 -13.868 1.00 51.69 95 ASN A N 1
ATOM 795 C CA . ASN A 1 95 ? 9.827 -32.510 -13.412 1.00 51.69 95 ASN A CA 1
ATOM 796 C C . ASN A 1 95 ? 9.509 -33.416 -12.213 1.00 51.69 95 ASN A C 1
ATOM 798 O O . ASN A 1 95 ? 10.104 -34.477 -12.098 1.00 51.69 95 ASN A O 1
ATOM 802 N N . LYS A 1 96 ? 8.517 -33.067 -11.383 1.00 46.09 96 LYS A N 1
ATOM 803 C CA . LYS A 1 96 ? 8.066 -33.907 -10.260 1.00 46.09 96 LYS A CA 1
ATOM 804 C C . LYS A 1 96 ? 7.236 -35.135 -10.654 1.00 46.09 96 LYS A C 1
ATOM 806 O O . LYS A 1 96 ? 7.016 -35.987 -9.809 1.00 46.09 96 LYS A O 1
ATOM 811 N N . ILE A 1 97 ? 6.722 -35.198 -11.884 1.00 48.59 97 ILE A N 1
ATOM 812 C CA . ILE A 1 97 ? 5.940 -36.345 -12.396 1.00 48.59 97 ILE A CA 1
ATOM 813 C C . ILE A 1 97 ? 6.863 -37.407 -13.034 1.00 48.59 97 ILE A C 1
ATOM 815 O O . ILE A 1 97 ? 6.416 -38.504 -13.358 1.00 48.59 97 ILE A O 1
ATOM 819 N N . LYS A 1 98 ? 8.150 -37.088 -13.229 1.00 46.47 98 LYS A N 1
ATOM 820 C CA . LYS A 1 98 ? 9.145 -37.972 -13.859 1.00 46.47 98 LYS A CA 1
ATOM 821 C C . LYS A 1 98 ? 10.117 -38.642 -12.877 1.00 46.47 98 LYS A C 1
ATOM 823 O O . LYS A 1 98 ? 10.968 -39.398 -13.338 1.00 46.47 98 LYS A O 1
ATOM 828 N N . GLU A 1 99 ? 9.980 -38.385 -11.578 1.00 39.84 99 GLU A N 1
ATOM 829 C CA . GLU A 1 99 ? 10.655 -39.109 -10.486 1.00 39.84 99 GLU A CA 1
ATOM 830 C C . GLU A 1 99 ? 9.618 -39.871 -9.659 1.00 39.84 99 GLU A C 1
ATOM 832 O O . GLU A 1 99 ? 9.922 -41.017 -9.262 1.00 39.84 99 GLU A O 1
#

Radius of gyration: 16.38 Å; chains: 1; bounding box: 23×52×3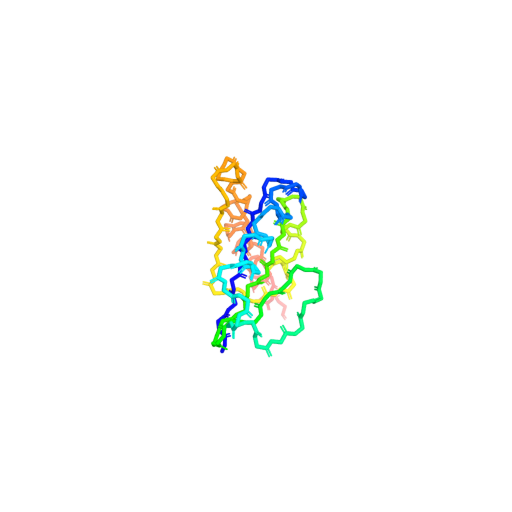1 Å

Secondary structure (DSSP, 8-state):
-EEEEEEESSHHHHHHHHHHHHHHHGGGEEE---SSEEEETTEEEEEEEHHHHHHHHTTS--SEEEE-TTGGGG--THHHHHHHHHHHHHHHHHHHT--